Protein AF-A0A6P1MJM2-F1 (afdb_monomer_lite)

Structure (mmCIF, N/CA/C/O backbone):
data_AF-A0A6P1MJM2-F1
#
_entry.id   AF-A0A6P1MJM2-F1
#
loop_
_atom_site.group_PDB
_atom_site.id
_atom_site.type_symbol
_atom_site.label_atom_id
_atom_site.label_alt_id
_atom_site.label_comp_id
_atom_site.label_asym_id
_atom_site.label_entity_id
_atom_site.label_seq_id
_atom_site.pdbx_PDB_ins_code
_atom_site.Cartn_x
_atom_site.Cartn_y
_atom_site.Cartn_z
_atom_site.occupancy
_atom_site.B_iso_or_equiv
_atom_site.auth_seq_id
_atom_site.auth_comp_id
_atom_site.auth_asym_id
_atom_site.auth_atom_id
_atom_site.pdbx_PDB_model_num
ATOM 1 N N . MET A 1 1 ? 1.411 12.249 27.792 1.00 73.06 1 MET A N 1
ATOM 2 C CA . MET A 1 1 ? 0.598 11.021 27.953 1.00 73.06 1 MET A CA 1
ATOM 3 C C . MET A 1 1 ? 0.164 10.359 26.639 1.00 73.06 1 MET A C 1
ATOM 5 O O . MET A 1 1 ? 0.644 9.267 26.383 1.00 73.06 1 MET A O 1
ATOM 9 N N . TYR A 1 2 ? -0.709 10.934 25.790 1.00 89.19 2 TYR A N 1
ATOM 10 C CA . TYR A 1 2 ? -1.104 10.257 24.528 1.00 89.19 2 TYR A CA 1
ATOM 11 C C . TYR A 1 2 ? 0.007 10.238 23.474 1.00 89.19 2 TYR A C 1
ATOM 13 O O . TYR A 1 2 ? 0.229 9.212 22.841 1.00 89.19 2 TYR A O 1
ATOM 21 N N . ARG A 1 3 ? 0.756 11.340 23.345 1.00 93.56 3 ARG A N 1
ATOM 22 C CA . ARG A 1 3 ? 1.892 11.438 22.418 1.00 93.56 3 ARG A CA 1
ATOM 23 C C . ARG A 1 3 ? 2.951 10.363 22.674 1.00 93.56 3 ARG A C 1
ATOM 25 O O . ARG A 1 3 ? 3.344 9.690 21.739 1.00 93.56 3 ARG A O 1
ATOM 32 N N . GLU A 1 4 ? 3.366 10.166 23.925 1.00 94.31 4 GLU A N 1
ATOM 33 C CA . GLU A 1 4 ? 4.389 9.163 24.272 1.00 94.31 4 GLU A CA 1
ATOM 34 C C . GLU A 1 4 ? 3.915 7.740 23.975 1.00 94.31 4 GLU A C 1
ATOM 36 O O . GLU A 1 4 ? 4.665 6.960 23.402 1.00 94.31 4 GLU A O 1
ATOM 41 N N . LYS A 1 5 ? 2.652 7.419 24.293 1.00 96.06 5 LYS A N 1
ATOM 42 C CA . LYS A 1 5 ? 2.062 6.114 23.960 1.00 96.06 5 LYS A CA 1
ATOM 43 C C . LYS A 1 5 ? 2.022 5.875 22.449 1.00 96.06 5 LYS A C 1
ATOM 45 O O . LYS A 1 5 ? 2.309 4.769 22.009 1.00 96.06 5 LYS A O 1
ATOM 50 N N . LEU A 1 6 ? 1.683 6.902 21.665 1.00 95.12 6 LEU A N 1
ATOM 51 C CA . LEU A 1 6 ? 1.691 6.832 20.202 1.00 95.12 6 LEU A CA 1
ATOM 52 C C . LEU A 1 6 ? 3.106 6.646 19.656 1.00 95.12 6 LEU A C 1
ATOM 54 O O . LEU A 1 6 ? 3.316 5.762 18.835 1.00 95.12 6 LEU A O 1
ATOM 58 N N . THR A 1 7 ? 4.077 7.425 20.136 1.00 95.62 7 THR A N 1
ATOM 59 C CA . THR A 1 7 ? 5.482 7.278 19.735 1.00 95.62 7 THR A CA 1
ATOM 60 C C . THR A 1 7 ? 5.988 5.874 20.047 1.00 95.62 7 THR A C 1
ATOM 62 O O . THR A 1 7 ? 6.468 5.197 19.151 1.00 95.62 7 THR A O 1
ATOM 65 N N . GLN A 1 8 ? 5.757 5.374 21.263 1.00 96.81 8 GLN A N 1
ATOM 66 C CA . GLN A 1 8 ? 6.167 4.025 21.646 1.00 96.81 8 GLN A CA 1
ATOM 67 C C . GLN A 1 8 ? 5.488 2.939 20.795 1.00 96.81 8 GLN A C 1
ATOM 69 O O . GLN A 1 8 ? 6.111 1.937 20.453 1.00 96.81 8 GLN A O 1
ATOM 74 N N . TYR A 1 9 ? 4.216 3.123 20.431 1.00 95.50 9 TYR A N 1
ATOM 75 C CA . TYR A 1 9 ? 3.526 2.216 19.515 1.00 95.50 9 TYR A CA 1
ATOM 76 C C . TYR A 1 9 ? 4.175 2.208 18.123 1.00 95.50 9 TYR A C 1
ATOM 78 O O . TYR A 1 9 ? 4.417 1.136 17.574 1.00 95.50 9 TYR A O 1
ATOM 86 N N . ILE A 1 10 ? 4.480 3.388 17.574 1.00 94.00 10 ILE A N 1
ATOM 87 C CA . ILE A 1 10 ? 5.142 3.549 16.271 1.00 94.00 10 ILE A CA 1
ATOM 88 C C . ILE A 1 10 ? 6.532 2.902 16.297 1.00 94.00 10 ILE A C 1
ATOM 90 O O . ILE A 1 10 ? 6.848 2.113 15.407 1.00 94.00 10 ILE A O 1
ATOM 94 N N . ASP A 1 11 ? 7.319 3.159 17.342 1.00 94.81 11 ASP A N 1
ATOM 95 C CA . ASP A 1 11 ? 8.662 2.597 17.513 1.00 94.81 11 ASP A CA 1
ATOM 96 C C . ASP A 1 11 ? 8.613 1.061 17.558 1.00 94.81 11 ASP A C 1
ATOM 98 O O . ASP A 1 11 ? 9.350 0.379 16.847 1.00 94.81 11 ASP A O 1
ATOM 102 N N . ASN A 1 12 ? 7.657 0.495 18.301 1.00 97.12 12 ASN A N 1
ATOM 103 C CA . ASN A 1 12 ? 7.455 -0.956 18.376 1.00 97.12 12 ASN A CA 1
ATOM 104 C C . ASN A 1 12 ? 7.009 -1.583 17.042 1.00 97.12 12 ASN A C 1
ATOM 106 O O . ASN A 1 12 ? 7.126 -2.795 16.860 1.00 97.12 12 ASN A O 1
ATOM 110 N N . LYS A 1 13 ? 6.484 -0.782 16.110 1.00 94.75 13 LYS A N 1
ATOM 111 C CA . LYS A 1 13 ? 6.068 -1.215 14.770 1.00 94.75 13 LYS A CA 1
ATOM 112 C C . LYS A 1 13 ? 7.124 -0.968 13.698 1.00 94.75 13 LYS A C 1
ATOM 114 O O . LYS A 1 13 ? 6.917 -1.376 12.557 1.00 94.75 13 LYS A O 1
ATOM 119 N N . GLN A 1 14 ? 8.266 -0.369 14.038 1.00 91.19 14 GLN A N 1
ATOM 120 C CA . GLN A 1 14 ? 9.291 0.024 13.072 1.00 91.19 14 GLN A CA 1
ATOM 121 C C . GLN A 1 14 ? 9.740 -1.129 12.167 1.00 91.19 14 GLN A C 1
ATOM 123 O O . GLN A 1 14 ? 9.766 -0.970 10.949 1.00 91.19 14 GLN A O 1
ATOM 128 N N . SER A 1 15 ? 10.054 -2.299 12.729 1.00 90.31 15 SER A N 1
ATOM 129 C CA . SER A 1 15 ? 10.496 -3.455 11.936 1.00 90.31 15 SER A CA 1
ATOM 130 C C . SER A 1 15 ? 9.426 -3.941 10.954 1.00 90.31 15 SER A C 1
ATOM 132 O O . SER A 1 15 ? 9.748 -4.301 9.825 1.00 90.31 15 SER A O 1
ATOM 134 N N . GLU A 1 16 ? 8.156 -3.917 11.360 1.00 92.44 16 GLU A N 1
ATOM 135 C CA . GLU A 1 16 ? 7.023 -4.291 10.508 1.00 92.44 16 GLU A CA 1
ATOM 136 C C . GLU A 1 16 ? 6.815 -3.264 9.388 1.00 92.44 16 GLU A C 1
ATOM 138 O O . GLU A 1 16 ? 6.687 -3.640 8.226 1.00 92.44 16 GLU A O 1
ATOM 143 N N . MET A 1 17 ? 6.865 -1.967 9.710 1.00 89.81 17 MET A N 1
ATOM 144 C CA . MET A 1 17 ? 6.767 -0.890 8.720 1.00 89.81 17 MET A CA 1
ATOM 145 C C . MET A 1 17 ? 7.900 -0.958 7.691 1.00 89.81 17 MET A C 1
ATOM 147 O O . MET A 1 17 ? 7.642 -0.844 6.495 1.00 89.81 17 MET A O 1
ATOM 151 N N . LEU A 1 18 ? 9.139 -1.199 8.135 1.00 86.81 18 LEU A N 1
ATOM 152 C CA . LEU A 1 18 ? 10.292 -1.363 7.247 1.00 86.81 18 LEU A CA 1
ATOM 153 C C . LEU A 1 18 ? 10.148 -2.588 6.348 1.00 86.81 18 LEU A C 1
ATOM 155 O O . LEU A 1 18 ? 10.447 -2.495 5.162 1.00 86.81 18 LEU A O 1
ATOM 159 N N . LYS A 1 19 ? 9.663 -3.714 6.882 1.00 89.12 19 LYS A N 1
ATOM 160 C CA . LYS A 1 19 ? 9.387 -4.909 6.079 1.00 89.12 19 LYS A CA 1
ATOM 161 C C . LYS A 1 19 ? 8.312 -4.629 5.029 1.00 89.12 19 LYS A C 1
ATOM 163 O O . LYS A 1 19 ? 8.524 -4.912 3.858 1.00 89.12 19 LYS A O 1
ATOM 168 N N . ASN A 1 20 ? 7.188 -4.039 5.432 1.00 90.38 20 ASN A N 1
ATOM 169 C CA . ASN A 1 20 ? 6.091 -3.732 4.518 1.00 90.38 20 ASN A CA 1
ATOM 170 C C . ASN A 1 20 ? 6.526 -2.755 3.421 1.00 90.38 20 ASN A C 1
ATOM 172 O O . ASN A 1 20 ? 6.101 -2.907 2.278 1.00 90.38 20 ASN A O 1
ATOM 176 N N . LEU A 1 21 ? 7.382 -1.786 3.758 1.00 87.94 21 LEU A N 1
ATOM 177 C CA . LEU A 1 21 ? 7.997 -0.881 2.794 1.00 87.94 21 LEU A CA 1
ATOM 178 C C . LEU A 1 21 ? 8.953 -1.627 1.855 1.00 87.94 21 LEU A C 1
ATOM 180 O O . LEU A 1 21 ? 8.862 -1.426 0.651 1.00 87.94 21 LEU A O 1
ATOM 184 N N . ALA A 1 22 ? 9.819 -2.503 2.377 1.00 83.69 22 ALA A N 1
ATOM 185 C CA . ALA A 1 22 ? 10.745 -3.321 1.586 1.00 83.69 22 ALA A CA 1
ATOM 186 C C . ALA A 1 22 ? 10.012 -4.189 0.557 1.00 83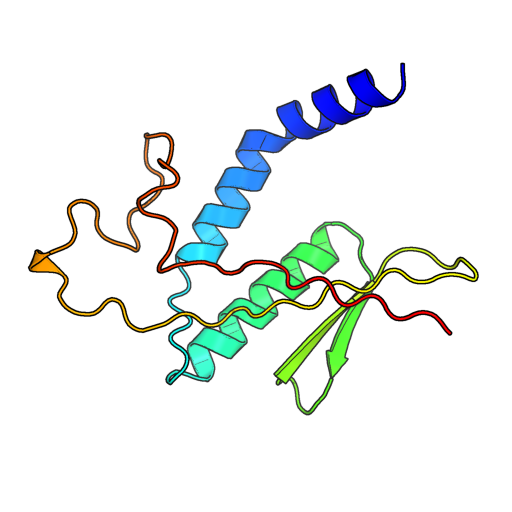.69 22 ALA A C 1
ATOM 188 O O . ALA A 1 22 ? 10.361 -4.221 -0.620 1.00 83.69 22 ALA A O 1
ATOM 189 N N . ASP A 1 23 ? 8.969 -4.882 1.001 1.00 88.69 23 ASP A N 1
ATOM 190 C CA . ASP A 1 23 ? 8.118 -5.711 0.152 1.00 88.69 23 ASP A CA 1
ATOM 191 C C . ASP A 1 23 ? 7.396 -4.848 -0.897 1.00 88.69 23 ASP A C 1
ATOM 193 O O . ASP A 1 23 ? 7.304 -5.232 -2.061 1.00 88.69 23 ASP A O 1
ATOM 197 N N . PHE A 1 24 ? 6.966 -3.636 -0.527 1.00 91.12 24 PHE A N 1
ATOM 198 C CA . PHE A 1 24 ? 6.303 -2.722 -1.452 1.00 91.12 24 PHE A CA 1
ATOM 199 C C . PHE A 1 24 ? 7.243 -2.184 -2.540 1.00 91.12 24 PHE A C 1
ATOM 201 O O . PHE A 1 24 ? 6.860 -2.152 -3.711 1.00 91.12 24 PHE A O 1
ATOM 208 N N . ILE A 1 25 ? 8.457 -1.744 -2.189 1.00 86.06 25 ILE A N 1
ATOM 209 C CA . ILE A 1 25 ? 9.418 -1.170 -3.153 1.00 86.06 25 ILE A CA 1
ATOM 210 C C . ILE A 1 25 ? 10.013 -2.222 -4.095 1.00 86.06 25 ILE A C 1
ATOM 212 O O . ILE A 1 25 ? 10.458 -1.874 -5.184 1.00 86.06 25 ILE A O 1
ATOM 216 N N . GLN A 1 26 ? 9.992 -3.502 -3.710 1.00 86.06 26 GLN A N 1
ATOM 217 C CA . GLN A 1 26 ? 10.424 -4.599 -4.580 1.00 86.06 26 GLN A CA 1
ATOM 218 C C . GLN A 1 26 ? 9.515 -4.785 -5.798 1.00 86.06 26 GLN A C 1
ATOM 220 O O . GLN A 1 26 ? 9.962 -5.367 -6.782 1.00 86.06 26 GLN A O 1
ATOM 225 N N . ILE A 1 27 ? 8.276 -4.280 -5.758 1.00 89.81 27 ILE A N 1
ATOM 226 C CA . ILE A 1 27 ? 7.369 -4.260 -6.909 1.00 89.81 27 ILE A CA 1
ATOM 227 C C . ILE A 1 27 ? 7.797 -3.103 -7.822 1.00 89.81 27 ILE A C 1
ATOM 229 O O . ILE A 1 27 ? 7.588 -1.939 -7.454 1.00 89.81 27 ILE A O 1
ATOM 233 N N . PRO A 1 28 ? 8.369 -3.370 -9.010 1.00 89.25 28 PRO A N 1
ATOM 234 C CA . PRO A 1 28 ? 8.895 -2.325 -9.874 1.00 89.25 28 PRO A CA 1
ATOM 235 C C . PRO A 1 28 ? 7.754 -1.726 -10.701 1.00 89.25 28 PRO A C 1
ATOM 237 O O . PRO A 1 28 ? 7.641 -1.983 -11.889 1.00 89.25 28 PRO A O 1
ATOM 240 N N . SER A 1 29 ? 6.870 -0.955 -10.072 1.00 90.88 29 SER A N 1
ATOM 241 C CA . SER A 1 29 ? 5.675 -0.353 -10.684 1.00 90.88 29 SER A CA 1
ATOM 242 C C . SER A 1 29 ? 5.990 0.791 -11.653 1.00 90.88 29 SER A C 1
ATOM 244 O O . SER A 1 29 ? 5.505 1.906 -11.498 1.00 90.88 29 SER A O 1
ATOM 246 N N . ILE A 1 30 ? 6.819 0.524 -12.656 1.00 91.38 30 ILE A N 1
ATOM 247 C CA . ILE A 1 30 ? 7.182 1.488 -13.692 1.00 91.38 30 ILE A CA 1
ATOM 248 C C . ILE A 1 30 ? 5.901 1.949 -14.401 1.00 91.38 30 ILE A C 1
ATOM 250 O O . ILE A 1 30 ? 5.100 1.099 -14.791 1.00 91.38 30 ILE A O 1
ATOM 254 N N . SER A 1 31 ? 5.692 3.262 -14.551 1.00 88.88 31 SER A N 1
ATOM 255 C CA . SER A 1 31 ? 4.431 3.854 -15.035 1.00 88.88 31 SER A CA 1
ATOM 256 C C . SER A 1 31 ? 3.938 3.262 -16.362 1.00 88.88 31 SER A C 1
ATOM 258 O O . SER A 1 31 ? 2.737 3.084 -16.569 1.00 88.88 31 SER A O 1
ATOM 260 N N . GLU A 1 32 ? 4.853 2.890 -17.258 1.00 90.88 32 GLU A N 1
ATOM 261 C CA . GLU A 1 32 ? 4.537 2.258 -18.540 1.00 90.88 32 GLU A CA 1
ATOM 262 C C . GLU A 1 32 ? 4.080 0.791 -18.402 1.00 90.88 32 GLU A C 1
ATOM 264 O O . GLU A 1 32 ? 3.405 0.261 -19.290 1.00 90.88 32 GLU A O 1
ATOM 269 N N . ASN A 1 33 ? 4.398 0.122 -17.289 1.00 93.62 33 ASN A N 1
ATOM 270 C CA . ASN A 1 33 ? 4.015 -1.258 -17.006 1.00 93.62 33 ASN A CA 1
ATOM 271 C C . ASN A 1 33 ? 2.767 -1.339 -16.113 1.00 93.62 33 ASN A C 1
ATOM 273 O O . ASN A 1 33 ? 2.833 -1.549 -14.899 1.00 93.62 33 ASN A O 1
ATOM 277 N N . LYS A 1 34 ? 1.596 -1.273 -16.753 1.00 93.56 34 LYS A N 1
ATOM 278 C CA . LYS A 1 34 ? 0.288 -1.335 -16.078 1.00 93.56 34 LYS A CA 1
ATOM 279 C C . LYS A 1 34 ? 0.095 -2.559 -15.176 1.00 93.56 34 LYS A C 1
ATOM 281 O O . LYS A 1 34 ? -0.595 -2.451 -14.167 1.00 93.56 34 LYS A O 1
ATOM 286 N N . ASN A 1 35 ? 0.703 -3.702 -15.503 1.00 95.50 35 ASN A N 1
ATOM 287 C CA . ASN A 1 35 ? 0.581 -4.909 -14.681 1.00 95.50 35 ASN A CA 1
ATOM 288 C C . ASN A 1 35 ? 1.308 -4.739 -13.341 1.00 95.50 35 ASN A C 1
ATOM 290 O O . ASN A 1 35 ? 0.734 -5.040 -12.299 1.00 95.50 35 ASN A O 1
ATOM 294 N N . GLN A 1 36 ? 2.527 -4.191 -13.353 1.00 94.12 36 GLN A N 1
ATOM 295 C CA . GLN A 1 36 ? 3.299 -3.933 -12.130 1.00 94.12 36 GLN A CA 1
ATOM 296 C C . GLN A 1 36 ? 2.708 -2.777 -11.311 1.00 94.12 36 GLN A C 1
ATOM 298 O O . GLN A 1 36 ? 2.722 -2.814 -10.082 1.00 94.12 36 GLN A O 1
ATOM 303 N N . VAL A 1 37 ? 2.127 -1.770 -11.973 1.00 94.81 37 VAL A N 1
ATOM 304 C CA . VAL A 1 37 ? 1.356 -0.713 -11.296 1.00 94.81 37 VAL A CA 1
ATOM 305 C C . VAL A 1 37 ? 0.123 -1.295 -10.599 1.00 94.81 37 VAL A C 1
ATOM 307 O O . VAL A 1 37 ? -0.125 -0.989 -9.433 1.00 94.81 37 VAL A O 1
ATOM 310 N N . SER A 1 38 ? -0.618 -2.180 -11.270 1.00 96.25 38 SER A N 1
ATOM 311 C CA . SER A 1 38 ? -1.770 -2.867 -10.676 1.00 96.25 38 SER A CA 1
ATOM 312 C C . SER A 1 38 ? -1.363 -3.774 -9.509 1.00 96.25 38 SER A C 1
ATOM 314 O O . SER A 1 38 ? -2.042 -3.809 -8.484 1.00 96.25 38 SER A O 1
ATOM 316 N N . GLU A 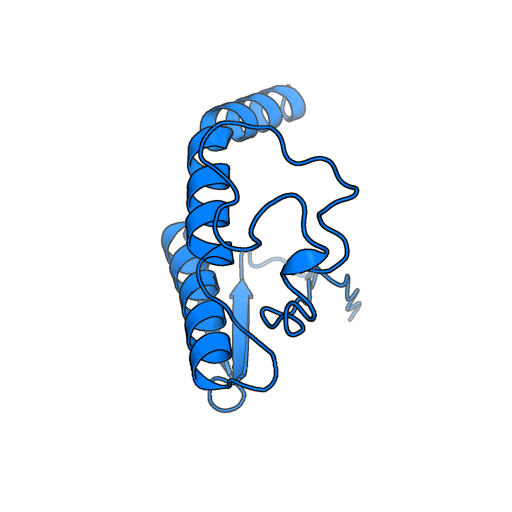1 39 ? -0.230 -4.469 -9.615 1.00 96.50 39 GLU A N 1
ATOM 317 C CA . GLU A 1 39 ? 0.331 -5.273 -8.527 1.00 96.50 39 GLU A CA 1
ATOM 318 C C . GLU A 1 39 ? 0.661 -4.413 -7.297 1.00 96.50 39 GLU A C 1
ATOM 320 O O . GLU A 1 39 ? 0.243 -4.741 -6.185 1.00 96.50 39 GLU A O 1
ATOM 325 N N . ALA A 1 40 ? 1.321 -3.266 -7.494 1.00 95.75 40 ALA A N 1
ATOM 326 C CA . ALA A 1 40 ? 1.623 -2.326 -6.418 1.00 95.75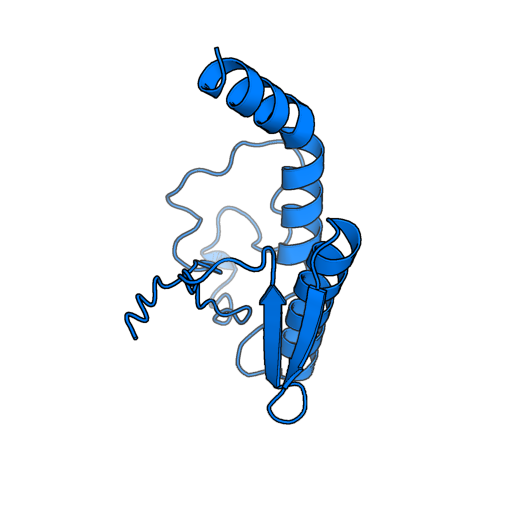 40 ALA A CA 1
ATOM 327 C C . ALA A 1 40 ? 0.350 -1.752 -5.772 1.00 95.75 40 ALA A C 1
ATOM 329 O O . ALA A 1 40 ? 0.259 -1.675 -4.544 1.00 95.75 40 ALA A O 1
ATOM 330 N N . LEU A 1 41 ? -0.663 -1.402 -6.572 1.00 96.81 41 LEU A N 1
ATOM 331 C CA . LEU A 1 41 ? -1.952 -0.940 -6.055 1.00 96.81 41 LEU A CA 1
ATOM 332 C C . LEU A 1 41 ? -2.619 -2.012 -5.182 1.00 96.81 41 LEU A C 1
ATOM 334 O O . LEU A 1 41 ? -3.044 -1.732 -4.060 1.00 96.81 41 LEU A O 1
ATOM 338 N N . ASN A 1 42 ? -2.665 -3.253 -5.669 1.00 97.38 42 ASN A N 1
ATOM 339 C CA . ASN A 1 42 ? -3.235 -4.374 -4.927 1.00 97.38 42 ASN A CA 1
ATOM 340 C C . ASN A 1 42 ? -2.464 -4.661 -3.634 1.00 97.38 42 ASN A C 1
ATOM 342 O O . ASN A 1 42 ? -3.085 -4.944 -2.610 1.00 97.38 42 ASN A O 1
ATOM 346 N N . TYR A 1 43 ? -1.133 -4.545 -3.643 1.00 97.19 43 TYR A N 1
ATOM 347 C CA . TYR A 1 43 ? -0.325 -4.669 -2.432 1.00 97.19 43 TYR A CA 1
ATOM 348 C C . TYR A 1 43 ? -0.731 -3.629 -1.376 1.00 97.19 43 TYR A C 1
ATOM 350 O O . TYR A 1 43 ? -1.016 -3.992 -0.233 1.00 97.19 43 TYR A O 1
ATOM 358 N N . ALA A 1 44 ? -0.829 -2.351 -1.759 1.00 96.56 44 ALA A N 1
ATOM 359 C CA . ALA A 1 44 ? -1.208 -1.272 -0.846 1.00 96.56 44 ALA A CA 1
ATOM 360 C C . ALA A 1 44 ? -2.617 -1.474 -0.255 1.00 96.56 44 ALA A C 1
ATOM 362 O O . ALA A 1 44 ? -2.820 -1.299 0.948 1.00 96.56 44 ALA A O 1
ATOM 363 N N . LEU A 1 45 ? -3.579 -1.908 -1.074 1.00 97.56 45 LEU A N 1
ATOM 364 C CA . LEU A 1 45 ? -4.943 -2.204 -0.625 1.00 97.56 45 LEU A CA 1
ATOM 365 C C . LEU A 1 45 ? -5.004 -3.414 0.309 1.00 97.56 45 LEU A C 1
ATOM 367 O O . LEU A 1 45 ? -5.704 -3.379 1.320 1.00 97.56 45 LEU A O 1
ATOM 371 N N . ASN A 1 46 ? -4.254 -4.475 0.012 1.00 97.94 46 ASN A N 1
ATOM 372 C CA . ASN A 1 46 ? -4.187 -5.651 0.876 1.00 97.94 46 ASN A CA 1
ATOM 373 C C . ASN A 1 46 ? -3.541 -5.322 2.225 1.00 97.94 46 ASN A C 1
ATOM 375 O O . ASN A 1 46 ? -4.042 -5.763 3.262 1.00 97.94 46 ASN A O 1
ATOM 379 N N . LEU A 1 47 ? -2.490 -4.497 2.228 1.00 97.06 47 LEU A N 1
ATOM 380 C CA . LEU A 1 47 ? -1.895 -3.985 3.457 1.00 97.06 47 LEU A CA 1
ATOM 381 C C . LEU A 1 47 ? -2.917 -3.157 4.245 1.00 97.06 47 LEU A C 1
ATOM 383 O O . LEU A 1 47 ? -3.131 -3.426 5.426 1.00 97.06 47 LEU A O 1
ATOM 387 N N . GLY A 1 48 ? -3.628 -2.235 3.587 1.00 96.56 48 GLY A N 1
ATOM 388 C CA . GLY A 1 48 ? -4.708 -1.464 4.205 1.00 96.56 48 GLY A CA 1
ATOM 389 C C . GLY A 1 48 ? -5.768 -2.361 4.858 1.00 96.56 48 GLY A C 1
ATOM 390 O O . GLY A 1 48 ? -6.103 -2.200 6.032 1.00 96.56 48 GLY A O 1
ATOM 391 N N . LYS A 1 49 ? -6.224 -3.388 4.140 1.00 97.62 49 LYS A N 1
ATOM 392 C CA . LYS A 1 49 ? -7.170 -4.380 4.662 1.00 97.62 49 LYS A CA 1
ATOM 393 C C . LYS A 1 49 ? -6.622 -5.127 5.882 1.00 97.62 49 LYS A C 1
ATOM 395 O O . LYS A 1 49 ? -7.353 -5.308 6.852 1.00 97.62 49 LYS A O 1
ATOM 400 N N . SER A 1 50 ? -5.350 -5.537 5.865 1.00 96.81 50 SER A N 1
ATOM 401 C CA . SER A 1 50 ? -4.716 -6.220 7.007 1.00 96.81 50 SER A CA 1
ATOM 402 C C . SER A 1 50 ? -4.568 -5.333 8.245 1.00 96.81 50 SER A C 1
ATOM 404 O O . SER A 1 50 ? -4.600 -5.838 9.364 1.00 96.81 50 SER A O 1
ATOM 406 N N . LEU A 1 51 ? -4.477 -4.015 8.052 1.00 95.25 51 LEU A N 1
ATOM 407 C CA . LEU A 1 51 ? -4.445 -3.021 9.126 1.00 95.25 51 LEU A CA 1
ATOM 408 C C . LEU A 1 51 ? -5.849 -2.688 9.668 1.00 95.25 51 LEU A C 1
ATOM 410 O O . LEU A 1 51 ? -5.970 -1.920 10.619 1.00 95.25 51 LEU A O 1
ATOM 414 N N . GLY A 1 52 ? -6.905 -3.281 9.099 1.00 96.56 52 GLY A N 1
ATOM 415 C CA . GLY A 1 52 ? -8.291 -3.106 9.539 1.00 96.56 52 GLY A CA 1
ATOM 416 C C . GLY A 1 52 ? -9.047 -1.974 8.840 1.00 96.56 52 GLY A C 1
ATOM 417 O O . GLY A 1 52 ? -10.145 -1.623 9.272 1.00 96.56 52 GLY A O 1
ATOM 418 N N . PHE A 1 53 ? -8.495 -1.408 7.764 1.00 97.69 53 PHE A N 1
ATOM 419 C CA . PHE A 1 53 ? -9.177 -0.388 6.970 1.00 97.69 53 PHE A CA 1
ATOM 420 C C . PHE A 1 53 ? -10.231 -0.991 6.038 1.00 97.69 53 PHE A C 1
ATOM 422 O O . PHE A 1 53 ? -10.122 -2.138 5.589 1.00 97.69 53 PHE A O 1
ATOM 429 N N . LYS A 1 54 ? -11.243 -0.188 5.694 1.00 97.38 54 LYS A N 1
ATOM 430 C CA . LYS A 1 54 ? -12.145 -0.509 4.584 1.00 97.38 54 LYS A CA 1
ATOM 431 C C . LYS A 1 54 ? -11.421 -0.191 3.287 1.00 97.38 54 LYS A C 1
ATOM 433 O O . LYS A 1 54 ? -10.833 0.880 3.169 1.00 97.38 54 LYS A O 1
ATOM 438 N N . VAL A 1 55 ? -11.453 -1.119 2.338 1.00 97.69 55 VAL A N 1
ATOM 439 C CA . VAL A 1 55 ? -10.776 -0.950 1.052 1.00 97.69 55 VAL A CA 1
ATOM 440 C C . VAL A 1 55 ? -11.722 -1.233 -0.102 1.00 97.69 55 VAL A C 1
ATOM 442 O O . VAL A 1 55 ? -12.516 -2.174 -0.038 1.00 97.69 55 VAL A O 1
ATOM 445 N N . SER A 1 56 ? -11.618 -0.444 -1.165 1.00 96.88 56 SER A N 1
ATOM 446 C CA . SER A 1 56 ? -12.365 -0.653 -2.405 1.00 96.88 56 SER A CA 1
ATOM 447 C C . SER A 1 56 ? -11.544 -0.265 -3.627 1.00 96.88 56 SER A C 1
ATOM 449 O O . SER A 1 56 ? -10.712 0.637 -3.568 1.00 96.88 56 SER A O 1
ATOM 451 N N . LEU A 1 57 ? -11.817 -0.937 -4.742 1.00 96.56 57 LEU A N 1
ATOM 452 C CA . LEU A 1 57 ? -11.314 -0.581 -6.065 1.00 96.56 57 LEU A CA 1
ATOM 453 C C . LEU A 1 57 ? -12.416 0.142 -6.840 1.00 96.56 57 LEU A C 1
ATOM 455 O O . LEU A 1 57 ? -13.563 -0.303 -6.850 1.00 96.56 57 LEU A O 1
ATOM 459 N N . VAL A 1 58 ? -12.057 1.238 -7.500 1.00 94.81 58 VAL A N 1
ATOM 460 C CA . VAL A 1 58 ? -12.943 2.045 -8.348 1.00 94.81 58 VAL A CA 1
ATOM 461 C C . VAL A 1 58 ? -12.254 2.353 -9.682 1.00 94.81 58 VAL A C 1
ATOM 463 O O . VAL A 1 58 ? -11.080 2.026 -9.869 1.00 94.81 58 VAL A O 1
ATOM 466 N N . LEU A 1 59 ? -12.986 2.960 -10.625 1.00 93.25 59 LEU A N 1
ATOM 467 C CA . LEU A 1 59 ? -12.484 3.321 -11.963 1.00 93.25 59 LEU A CA 1
ATOM 468 C C . LEU A 1 59 ? -11.822 2.135 -12.688 1.00 93.25 59 LEU A C 1
ATOM 470 O O . LEU A 1 59 ? -10.666 2.207 -13.106 1.00 93.25 59 LEU A O 1
ATOM 474 N N . ASP A 1 60 ? -12.550 1.020 -12.776 1.00 91.81 60 ASP A N 1
ATOM 475 C CA . ASP A 1 60 ? -12.094 -0.230 -13.400 1.00 91.81 60 ASP A CA 1
ATOM 476 C C . ASP A 1 60 ? -10.786 -0.778 -12.804 1.00 91.81 60 ASP A C 1
ATOM 478 O O . ASP A 1 60 ? -9.950 -1.361 -13.490 1.00 91.81 60 ASP A O 1
ATOM 482 N N . GLY A 1 61 ? -10.601 -0.577 -11.495 1.00 91.62 61 GLY A N 1
ATOM 483 C CA . GLY A 1 61 ? -9.443 -1.073 -10.754 1.00 91.62 61 GLY A CA 1
ATOM 484 C C . GLY A 1 61 ? -8.200 -0.190 -10.851 1.00 91.62 61 GLY A C 1
ATOM 485 O O . GLY A 1 61 ? -7.134 -0.606 -10.409 1.00 91.62 61 GLY A O 1
ATOM 486 N N . GLN A 1 62 ? -8.321 1.018 -11.406 1.00 92.12 62 GLN A N 1
ATOM 487 C CA . GLN A 1 62 ? -7.207 1.965 -11.519 1.00 92.12 62 GLN A CA 1
ATOM 488 C C . GLN A 1 62 ? -6.999 2.794 -10.250 1.00 92.12 62 GLN A C 1
ATOM 490 O O . GLN A 1 62 ? -5.907 3.315 -10.035 1.00 92.12 62 GLN A O 1
ATOM 495 N N . VAL A 1 63 ? -8.028 2.926 -9.408 1.00 95.44 63 VAL A N 1
ATOM 496 C CA . VAL A 1 63 ? -7.954 3.703 -8.169 1.00 95.44 63 VAL A CA 1
ATOM 497 C C . VAL A 1 63 ? -8.367 2.843 -6.989 1.00 95.44 63 VAL A C 1
ATOM 499 O O . VAL A 1 63 ? -9.417 2.202 -6.988 1.00 95.44 63 VAL A O 1
ATOM 502 N N . GLY A 1 64 ? -7.513 2.846 -5.973 1.00 95.94 64 GLY A N 1
ATOM 503 C CA . GLY A 1 64 ? -7.764 2.228 -4.685 1.00 95.94 64 GLY A CA 1
ATOM 504 C C . GLY A 1 64 ? -8.185 3.270 -3.657 1.00 95.94 64 GLY A C 1
ATOM 505 O O . GLY A 1 64 ? -7.585 4.337 -3.570 1.00 95.94 64 GLY A O 1
ATOM 506 N N . VAL A 1 65 ? -9.198 2.943 -2.866 1.00 96.75 65 VAL A N 1
ATOM 507 C CA . VAL A 1 65 ? -9.700 3.772 -1.768 1.00 96.75 65 VAL A CA 1
ATOM 508 C C . VAL A 1 65 ? -9.491 3.004 -0.466 1.00 96.75 65 VAL A C 1
ATOM 510 O O . VAL A 1 65 ? -9.873 1.837 -0.380 1.00 96.75 65 VAL A O 1
ATOM 513 N N . ILE A 1 66 ? -8.856 3.643 0.522 1.00 96.88 66 ILE A N 1
ATOM 514 C CA . ILE A 1 66 ? -8.616 3.111 1.871 1.00 96.88 66 ILE A CA 1
ATOM 515 C C . ILE A 1 66 ? -9.241 4.088 2.867 1.00 96.88 66 ILE A C 1
ATOM 517 O O . ILE A 1 66 ? -8.845 5.250 2.919 1.00 96.88 66 ILE A O 1
ATOM 521 N N . GLU A 1 67 ? -10.202 3.623 3.661 1.00 96.06 67 GLU A N 1
ATOM 522 C CA . GLU A 1 67 ? -11.016 4.475 4.531 1.00 96.06 67 GLU A CA 1
ATOM 523 C C . GLU A 1 67 ? -11.042 3.979 5.982 1.00 96.06 67 GLU A C 1
ATOM 525 O O . GLU A 1 67 ? -11.107 2.777 6.270 1.00 96.06 67 GLU A O 1
ATOM 530 N N . MET A 1 68 ? -11.054 4.940 6.910 1.00 95.06 68 MET A N 1
ATOM 531 C CA . MET A 1 68 ? -11.270 4.742 8.343 1.00 95.06 68 MET A CA 1
ATOM 532 C C . MET A 1 68 ? -12.152 5.856 8.900 1.00 95.06 68 MET A C 1
ATOM 534 O O . MET A 1 68 ? -11.999 7.013 8.523 1.00 95.06 68 MET A O 1
ATOM 538 N N . GLY A 1 69 ? -12.994 5.525 9.877 1.00 93.06 69 GLY A N 1
ATOM 539 C CA . GLY A 1 69 ? -13.816 6.498 10.594 1.00 93.06 69 GLY A CA 1
ATOM 540 C C . GLY A 1 69 ? -15.254 6.577 10.079 1.00 93.06 69 GLY A C 1
ATOM 541 O O . GLY A 1 69 ? -15.729 5.694 9.366 1.00 93.06 69 GLY A O 1
ATOM 542 N N . GLY A 1 70 ? -15.963 7.613 10.525 1.00 93.00 70 GLY A N 1
ATOM 543 C CA . GLY A 1 70 ? -17.381 7.853 10.229 1.00 93.00 70 GLY A CA 1
ATOM 544 C C . GLY A 1 70 ? -17.890 9.174 10.812 1.00 93.00 70 GLY A C 1
ATOM 545 O O . GLY A 1 70 ? -19.039 9.256 11.237 1.00 93.00 70 GLY A O 1
ATOM 546 N N . GLY A 1 71 ? -17.001 10.167 10.932 1.00 93.12 71 GLY A N 1
ATOM 547 C CA . GLY A 1 71 ? -17.342 11.509 11.404 1.00 93.12 71 GLY A CA 1
ATOM 548 C C . GLY A 1 71 ? -18.011 12.353 10.315 1.00 93.12 71 GLY A C 1
ATOM 549 O O . GLY A 1 71 ? -18.185 11.898 9.189 1.00 93.12 71 GLY A O 1
ATOM 550 N N . GLN A 1 72 ? -18.382 13.588 10.658 1.00 93.75 72 GLN A N 1
ATOM 551 C CA . GLN A 1 72 ? -18.981 14.531 9.701 1.00 93.75 72 GLN A CA 1
ATOM 552 C C . GLN A 1 72 ? -17.948 15.144 8.747 1.00 93.75 72 GLN A C 1
ATOM 554 O O . GLN A 1 72 ? -18.275 15.462 7.609 1.00 93.75 72 GLN A O 1
ATOM 559 N N . GLU A 1 73 ? -16.705 15.292 9.205 1.00 94.12 73 GLU A N 1
ATOM 560 C CA . GLU A 1 73 ? -15.596 15.816 8.412 1.00 94.12 73 GLU A CA 1
ATOM 561 C C . GLU A 1 73 ? -14.734 14.672 7.874 1.00 94.12 73 GLU A C 1
ATOM 563 O O . GLU A 1 73 ? -14.560 13.641 8.529 1.00 94.12 73 GLU A O 1
ATOM 568 N N . THR A 1 74 ? -14.176 14.865 6.678 1.00 92.94 74 THR A N 1
ATOM 569 C CA . THR A 1 74 ? -13.304 13.890 6.014 1.00 92.94 74 THR A CA 1
ATOM 570 C C . THR A 1 74 ? -11.998 14.558 5.610 1.00 92.94 74 THR A C 1
ATOM 572 O O . THR A 1 74 ? -12.002 15.583 4.936 1.00 92.94 74 THR A O 1
ATOM 575 N N . LEU A 1 75 ? -10.872 13.953 5.990 1.00 93.19 75 LEU A N 1
ATOM 576 C CA . LEU A 1 75 ? -9.553 14.314 5.479 1.00 93.19 75 LEU A CA 1
ATOM 577 C C . LEU A 1 75 ? -9.160 13.329 4.375 1.00 93.19 75 LEU A C 1
ATOM 579 O O . LEU A 1 75 ? -8.990 12.140 4.642 1.00 93.19 75 LEU A O 1
ATOM 583 N N . GLY A 1 76 ? -8.997 13.831 3.153 1.00 91.25 76 GLY A N 1
ATOM 584 C CA . GLY A 1 76 ? -8.516 13.055 2.014 1.00 91.25 76 GLY A CA 1
ATOM 585 C C . GLY A 1 76 ? -6.992 13.089 1.889 1.00 91.25 76 GLY A C 1
ATOM 586 O O . GLY A 1 76 ? -6.360 14.133 2.046 1.00 91.25 76 GLY A O 1
ATOM 587 N N . ILE A 1 77 ? -6.393 11.945 1.564 1.00 91.69 77 ILE A N 1
ATOM 588 C CA . ILE A 1 77 ? -4.988 11.847 1.155 1.00 91.69 77 ILE A CA 1
ATOM 589 C C . ILE A 1 77 ? -4.968 11.145 -0.199 1.00 91.69 77 ILE A C 1
ATOM 591 O O . ILE A 1 77 ? -5.437 10.014 -0.310 1.00 91.69 77 ILE A O 1
ATOM 595 N N . LEU A 1 78 ? -4.434 11.810 -1.223 1.00 91.31 78 LEU A N 1
ATOM 596 C CA . LEU A 1 78 ? -4.296 11.247 -2.562 1.00 91.31 78 LEU A CA 1
ATOM 597 C C . LEU A 1 78 ? -2.835 10.870 -2.786 1.00 91.31 78 LEU A C 1
ATOM 599 O O . LEU A 1 78 ? -1.944 11.659 -2.522 1.00 91.31 78 LEU A O 1
ATOM 603 N N . SER A 1 79 ? -2.556 9.674 -3.278 1.00 91.25 79 SER A N 1
ATOM 604 C CA . SER A 1 79 ? -1.188 9.248 -3.583 1.00 91.25 79 SER A CA 1
ATOM 605 C C . SER A 1 79 ? -1.178 8.445 -4.875 1.00 91.25 79 SER A C 1
ATOM 607 O O . SER A 1 79 ? -2.233 8.047 -5.368 1.00 91.25 79 SER A O 1
ATOM 609 N N . HIS A 1 80 ? 0.011 8.190 -5.404 1.00 91.75 80 HIS A N 1
ATOM 610 C CA . HIS A 1 80 ? 0.219 7.311 -6.546 1.00 91.75 80 HIS A CA 1
ATOM 611 C C . HIS A 1 80 ? 1.210 6.197 -6.179 1.00 91.75 80 HIS A C 1
ATOM 613 O O . HIS A 1 80 ? 1.968 6.300 -5.210 1.00 91.75 80 HIS A O 1
ATOM 619 N N . VAL A 1 81 ? 1.144 5.085 -6.911 1.00 92.81 81 VAL A N 1
ATOM 620 C CA . VAL A 1 81 ? 1.949 3.882 -6.635 1.00 92.81 81 VAL A CA 1
ATOM 621 C C . VAL A 1 81 ? 2.941 3.570 -7.748 1.00 92.81 81 VAL A C 1
ATOM 623 O O . VAL A 1 81 ? 3.790 2.699 -7.569 1.00 92.81 81 VAL A O 1
ATOM 626 N N . ASP A 1 82 ? 2.847 4.248 -8.886 1.00 90.44 82 ASP A N 1
ATOM 627 C CA . ASP A 1 82 ? 3.766 4.114 -10.005 1.00 90.44 82 ASP A CA 1
ATOM 628 C C . ASP A 1 82 ? 5.066 4.898 -9.781 1.00 90.44 82 ASP A C 1
ATOM 630 O O . ASP A 1 82 ? 5.127 5.837 -8.985 1.00 90.44 82 ASP A O 1
ATOM 634 N N . VAL A 1 83 ? 6.123 4.472 -10.465 1.00 87.19 83 VAL A N 1
ATOM 635 C CA . VAL A 1 83 ? 7.457 5.073 -10.408 1.00 87.19 83 VAL A CA 1
ATOM 636 C C . VAL A 1 83 ? 8.009 5.271 -11.814 1.00 87.19 83 VAL A C 1
ATOM 638 O O . VAL A 1 83 ? 7.622 4.585 -12.758 1.00 87.19 83 VAL A O 1
ATOM 641 N N . VAL A 1 84 ? 8.965 6.182 -11.951 1.00 86.25 84 VAL A N 1
ATOM 642 C CA . VAL A 1 84 ? 9.703 6.348 -13.205 1.00 86.25 84 VAL A CA 1
ATOM 643 C C . VAL A 1 84 ? 10.716 5.218 -13.392 1.00 86.25 84 VAL A C 1
ATOM 645 O O . VAL A 1 84 ? 11.226 4.652 -12.422 1.00 86.25 84 VAL A O 1
ATOM 648 N N . ALA A 1 85 ? 11.032 4.889 -14.646 1.00 85.31 85 ALA A N 1
ATOM 649 C CA . ALA A 1 85 ? 12.086 3.929 -14.953 1.00 85.31 85 ALA A CA 1
ATOM 650 C C . ALA A 1 85 ? 13.437 4.368 -14.339 1.00 85.31 85 ALA A C 1
ATOM 652 O O . ALA A 1 85 ? 13.742 5.563 -14.308 1.00 85.31 85 ALA A O 1
ATOM 653 N N . PRO A 1 86 ? 14.287 3.422 -13.900 1.00 78.56 86 PRO A N 1
ATOM 654 C CA . PRO A 1 86 ? 15.503 3.726 -13.137 1.00 78.56 86 PRO A CA 1
ATOM 655 C C . PRO A 1 86 ? 16.609 4.440 -13.934 1.00 78.56 86 PRO A C 1
ATOM 657 O O . PRO A 1 86 ? 17.603 4.886 -13.362 1.00 78.56 86 PRO A O 1
ATOM 660 N N . GLY A 1 87 ? 16.456 4.558 -15.255 1.00 83.19 87 GLY A N 1
ATOM 661 C CA . GLY A 1 87 ? 17.465 5.144 -16.128 1.00 83.19 87 GLY A CA 1
ATOM 662 C C . GLY A 1 87 ? 18.736 4.292 -16.198 1.00 83.19 87 GLY A C 1
ATOM 663 O O . GLY A 1 87 ? 18.676 3.067 -16.272 1.00 83.19 87 GLY A O 1
ATOM 664 N N . ASP A 1 88 ? 19.887 4.959 -16.218 1.00 82.31 88 ASP A N 1
ATOM 665 C CA . ASP A 1 88 ? 21.202 4.328 -16.347 1.00 82.31 88 ASP A CA 1
ATOM 666 C C . ASP A 1 88 ? 21.686 3.770 -15.002 1.00 82.31 88 ASP A C 1
ATOM 668 O O . ASP A 1 88 ? 22.077 4.532 -14.116 1.00 82.31 88 ASP A O 1
ATOM 672 N N . MET A 1 89 ? 21.663 2.440 -14.870 1.00 78.81 89 MET A N 1
ATOM 673 C CA . MET A 1 89 ? 22.019 1.717 -13.645 1.00 78.81 89 MET A CA 1
ATOM 674 C C . MET A 1 89 ? 23.483 1.900 -13.227 1.00 78.81 89 MET A C 1
ATOM 676 O O . MET A 1 89 ? 23.766 1.820 -12.033 1.00 78.81 89 MET A O 1
ATOM 680 N N . ASP A 1 90 ? 24.395 2.210 -14.152 1.00 82.25 90 ASP A N 1
ATOM 681 C CA . ASP A 1 90 ? 25.819 2.396 -13.834 1.00 82.25 90 ASP A CA 1
ATOM 682 C C . ASP A 1 90 ? 26.073 3.684 -13.034 1.00 82.25 90 ASP A C 1
ATOM 684 O O . ASP A 1 90 ? 27.121 3.854 -12.409 1.00 82.25 90 ASP A O 1
ATOM 688 N N . LYS A 1 91 ? 25.090 4.594 -13.008 1.00 80.25 91 LYS A N 1
ATOM 689 C CA . LYS A 1 91 ? 25.122 5.825 -12.204 1.00 80.25 91 LYS A CA 1
ATOM 690 C C . LYS A 1 91 ? 24.606 5.631 -10.780 1.00 80.25 91 LYS A C 1
ATOM 692 O O . LYS A 1 91 ? 24.692 6.561 -9.979 1.00 80.25 91 LYS A O 1
ATOM 697 N N . TRP A 1 92 ? 24.072 4.456 -10.451 1.00 74.56 92 TRP A N 1
ATOM 698 C CA . TRP A 1 92 ? 23.527 4.171 -9.128 1.00 74.56 92 TRP A CA 1
ATOM 699 C C . TRP A 1 92 ? 24.587 3.541 -8.226 1.00 74.56 92 TRP A C 1
ATOM 701 O O . TRP A 1 92 ? 25.143 2.489 -8.531 1.00 74.56 92 TRP A O 1
ATOM 711 N N . MET A 1 93 ? 24.829 4.150 -7.063 1.00 72.06 93 MET A N 1
ATOM 712 C CA . MET A 1 93 ? 25.710 3.571 -6.039 1.00 72.06 93 MET A CA 1
ATOM 713 C C . MET A 1 93 ? 25.071 2.373 -5.324 1.00 72.06 93 MET A C 1
ATOM 715 O O . MET A 1 93 ? 25.771 1.453 -4.900 1.00 72.06 93 MET A O 1
ATOM 719 N N . THR A 1 94 ? 23.742 2.374 -5.219 1.00 66.62 94 THR A N 1
ATOM 720 C CA . THR A 1 94 ? 22.950 1.312 -4.598 1.00 66.62 94 THR A CA 1
ATOM 721 C C . THR A 1 94 ? 21.925 0.807 -5.616 1.00 66.62 94 THR A C 1
ATOM 723 O O . THR A 1 94 ? 21.165 1.618 -6.148 1.00 66.62 94 THR A O 1
ATOM 726 N N . PRO A 1 95 ? 21.851 -0.507 -5.906 1.00 63.50 95 PRO A N 1
ATOM 727 C CA . PRO A 1 95 ? 20.824 -1.033 -6.800 1.00 63.50 95 PRO A CA 1
ATOM 728 C C . PRO A 1 95 ? 19.420 -0.729 -6.257 1.00 63.50 95 PRO A C 1
ATOM 730 O O . PRO A 1 95 ? 19.116 -1.103 -5.123 1.00 63.50 95 PRO A O 1
ATOM 733 N N . LEU A 1 96 ? 18.557 -0.109 -7.074 1.00 56.59 96 LEU A N 1
ATOM 734 C CA . LEU A 1 96 ? 17.219 0.372 -6.682 1.00 56.59 96 LEU A CA 1
ATOM 735 C C . LEU A 1 96 ? 16.344 -0.662 -5.958 1.00 56.59 96 LEU A C 1
ATOM 737 O O . LEU A 1 96 ? 15.589 -0.309 -5.061 1.00 56.59 96 LEU A O 1
ATOM 741 N N . LEU A 1 97 ? 16.447 -1.937 -6.340 1.00 53.41 97 LEU A N 1
ATOM 742 C CA . LEU A 1 97 ? 15.625 -3.029 -5.800 1.00 53.41 97 LEU A CA 1
ATOM 743 C C . LEU A 1 97 ? 16.333 -3.830 -4.695 1.00 53.41 97 LEU A C 1
ATOM 745 O O . LEU A 1 97 ? 15.799 -4.823 -4.212 1.00 53.41 97 LEU A O 1
ATOM 749 N N . ARG A 1 98 ? 17.542 -3.417 -4.289 1.00 48.19 98 ARG A N 1
ATOM 750 C CA . ARG A 1 98 ? 18.324 -4.040 -3.206 1.00 48.19 98 ARG A CA 1
ATOM 751 C C . ARG A 1 98 ? 18.486 -3.116 -2.001 1.00 48.19 98 ARG A C 1
ATOM 753 O O . ARG A 1 98 ? 19.440 -3.231 -1.230 1.00 48.19 98 ARG A O 1
ATOM 760 N N . LEU A 1 99 ? 17.545 -2.196 -1.834 1.00 51.19 99 LEU A N 1
ATOM 761 C CA . LEU A 1 99 ? 17.410 -1.428 -0.612 1.00 51.19 99 LEU A CA 1
ATOM 762 C C . LEU A 1 99 ? 16.816 -2.340 0.461 1.00 51.19 99 LEU A C 1
ATOM 764 O O . LEU A 1 99 ? 15.767 -2.938 0.262 1.00 51.19 99 LEU A O 1
ATOM 768 N N . LEU A 1 100 ? 17.494 -2.377 1.610 1.00 44.88 100 LEU A N 1
ATOM 769 C CA . LEU A 1 100 ? 17.113 -3.046 2.862 1.00 44.88 100 LEU A CA 1
ATOM 770 C C . LEU A 1 100 ? 17.689 -4.452 3.071 1.00 44.88 100 LEU A C 1
ATOM 772 O O . LEU A 1 100 ? 16.974 -5.430 3.262 1.00 44.88 100 LEU A O 1
ATOM 776 N N . SER A 1 101 ? 19.018 -4.525 3.189 1.00 40.69 101 SER A N 1
ATOM 777 C CA . SER A 1 101 ? 19.642 -5.618 3.942 1.00 40.69 101 SER A CA 1
ATOM 778 C C . SER A 1 101 ? 20.657 -5.201 5.011 1.00 40.69 101 SER A C 1
ATOM 780 O O . SER A 1 101 ? 21.350 -6.110 5.440 1.00 40.69 101 SER A O 1
ATOM 782 N N . ASN A 1 102 ? 20.797 -3.910 5.403 1.00 36.50 102 ASN A N 1
ATOM 783 C CA . ASN A 1 102 ? 21.469 -3.438 6.656 1.00 36.50 102 ASN A CA 1
ATOM 784 C C . ASN A 1 102 ? 21.901 -1.940 6.704 1.00 36.50 102 ASN A C 1
ATOM 786 O O . ASN A 1 102 ? 22.837 -1.606 7.432 1.00 36.50 102 ASN A O 1
ATOM 790 N N . ARG A 1 103 ? 21.288 -0.990 5.978 1.00 36.34 103 ARG A N 1
ATOM 791 C CA . ARG A 1 103 ? 21.634 0.445 6.136 1.00 36.34 103 ARG A CA 1
ATOM 792 C C . ARG A 1 103 ? 20.410 1.354 6.167 1.00 36.34 103 ARG A C 1
ATOM 794 O O . ARG A 1 103 ? 19.433 1.097 5.471 1.00 36.34 103 ARG A O 1
ATOM 801 N N . ALA A 1 104 ? 20.493 2.396 6.998 1.00 37.97 104 ALA A N 1
ATOM 802 C CA . ALA A 1 104 ? 19.565 3.518 6.994 1.00 37.97 104 ALA A CA 1
ATOM 803 C C . ALA A 1 104 ? 19.628 4.212 5.628 1.00 37.97 104 ALA A C 1
ATOM 805 O O . ALA A 1 104 ? 20.718 4.497 5.133 1.00 37.97 104 ALA A O 1
ATOM 806 N N . ILE A 1 105 ? 18.466 4.443 5.025 1.00 44.03 105 ILE A N 1
ATOM 807 C CA . ILE A 1 105 ? 18.334 5.158 3.755 1.00 44.03 105 ILE A CA 1
ATOM 808 C C . ILE A 1 105 ? 18.579 6.645 4.040 1.00 44.03 105 ILE A C 1
ATOM 810 O O . ILE A 1 105 ? 17.925 7.213 4.917 1.00 44.03 105 ILE A O 1
ATOM 814 N N . SER A 1 106 ? 19.517 7.277 3.333 1.00 34.19 106 SER A N 1
ATOM 815 C CA . SER A 1 106 ? 19.639 8.736 3.338 1.00 34.19 106 SER A CA 1
ATOM 816 C C . SER A 1 106 ? 18.581 9.334 2.403 1.00 34.19 106 SER A C 1
ATOM 818 O O . SER A 1 106 ? 18.307 8.815 1.323 1.00 34.19 106 SER A O 1
ATOM 820 N N . MET A 1 107 ? 17.976 10.452 2.812 1.00 35.25 107 MET A N 1
ATOM 821 C CA . MET A 1 107 ? 16.937 11.168 2.049 1.00 35.25 107 MET A CA 1
ATOM 822 C C . MET A 1 107 ? 17.380 11.645 0.652 1.00 35.25 107 MET A C 1
ATOM 824 O O . MET A 1 107 ? 16.537 12.069 -0.132 1.00 35.25 107 MET A O 1
ATOM 828 N N . GLU A 1 108 ? 18.670 11.555 0.320 1.00 34.34 108 GLU A N 1
ATOM 829 C CA . GLU A 1 108 ? 19.233 11.959 -0.974 1.00 34.34 108 GLU A CA 1
ATOM 830 C C . GLU A 1 108 ? 19.090 10.886 -2.071 1.00 34.34 108 GLU A C 1
ATOM 832 O O . GLU A 1 108 ? 19.088 11.231 -3.248 1.00 34.34 108 GLU A O 1
ATOM 837 N N . GLU A 1 109 ? 18.893 9.607 -1.720 1.00 37.78 109 GLU A N 1
ATOM 838 C CA . GLU A 1 109 ? 18.685 8.506 -2.687 1.00 37.78 109 GLU A CA 1
ATOM 839 C C . GLU A 1 109 ? 17.192 8.237 -2.983 1.00 37.78 109 GLU A C 1
ATOM 841 O O . GLU A 1 109 ? 16.839 7.537 -3.932 1.00 37.78 109 GLU A O 1
ATOM 846 N N . ALA A 1 110 ? 16.297 8.826 -2.187 1.00 37.94 110 ALA A N 1
ATOM 847 C CA . ALA A 1 110 ? 14.844 8.712 -2.297 1.00 37.94 110 ALA A CA 1
ATOM 848 C C . ALA A 1 110 ? 14.119 9.585 -3.362 1.00 37.94 110 ALA A C 1
ATOM 850 O O . ALA A 1 110 ? 12.974 9.243 -3.672 1.00 37.94 110 ALA A O 1
ATOM 851 N N . PRO A 1 111 ? 14.677 10.676 -3.949 1.00 35.94 111 PRO A N 1
ATOM 852 C CA . PRO A 1 111 ? 13.871 11.605 -4.750 1.00 35.94 111 PRO A CA 1
ATOM 853 C C . PRO A 1 111 ? 13.309 11.035 -6.061 1.00 35.94 111 PRO A C 1
ATOM 855 O O . PRO A 1 111 ? 12.332 11.565 -6.580 1.00 35.94 111 PRO A O 1
ATOM 858 N N . LEU A 1 112 ? 13.885 9.954 -6.592 1.00 39.16 112 LEU A N 1
ATOM 859 C CA . LEU A 1 112 ? 13.401 9.282 -7.810 1.00 39.16 112 LEU A CA 1
ATOM 860 C C . LEU A 1 112 ? 12.365 8.178 -7.527 1.00 39.16 112 LEU A C 1
ATOM 862 O O . LEU A 1 112 ? 11.797 7.616 -8.458 1.00 39.16 112 LEU A O 1
ATOM 866 N N . MET A 1 113 ? 12.103 7.880 -6.249 1.00 49.56 113 MET A N 1
ATOM 867 C CA . MET A 1 113 ? 11.267 6.767 -5.780 1.00 49.56 113 MET A CA 1
ATOM 868 C C . MET A 1 113 ? 10.139 7.254 -4.854 1.00 49.56 113 MET A C 1
ATOM 870 O O . MET A 1 113 ? 9.744 6.569 -3.910 1.00 49.56 113 MET A O 1
ATOM 874 N N . ILE A 1 114 ? 9.639 8.475 -5.059 1.00 47.19 114 ILE A N 1
ATOM 875 C CA . ILE A 1 114 ? 8.637 9.058 -4.162 1.00 47.19 114 ILE A CA 1
ATOM 876 C C . ILE A 1 114 ? 7.248 8.506 -4.513 1.00 47.19 114 ILE A C 1
ATOM 878 O O . ILE A 1 114 ? 6.524 9.081 -5.315 1.00 47.19 114 ILE A O 1
ATOM 882 N N . ARG A 1 115 ? 6.845 7.417 -3.848 1.00 58.81 115 ARG A N 1
ATOM 883 C CA . ARG A 1 115 ? 5.426 7.076 -3.626 1.00 58.81 115 ARG A CA 1
ATOM 884 C C . ARG A 1 115 ? 4.910 7.920 -2.458 1.00 58.81 115 ARG A C 1
ATOM 886 O O . ARG A 1 115 ? 4.733 7.430 -1.343 1.00 58.81 115 ARG A O 1
ATOM 893 N N . GLY A 1 116 ? 4.829 9.228 -2.675 1.00 45.53 116 GLY A N 1
ATOM 894 C CA . GLY A 1 116 ? 4.548 10.214 -1.635 1.00 45.53 116 GLY A CA 1
ATOM 895 C C . GLY A 1 116 ? 3.084 10.648 -1.646 1.00 45.53 116 GLY A C 1
ATOM 896 O O . GLY A 1 116 ? 2.528 10.866 -2.723 1.00 45.53 116 GLY A O 1
ATOM 897 N N . PRO A 1 117 ? 2.448 10.823 -0.475 1.00 44.94 117 PRO A N 1
ATOM 898 C CA . PRO A 1 117 ? 1.108 11.379 -0.424 1.00 44.94 117 PRO A CA 1
ATOM 899 C C . PRO A 1 117 ? 1.106 12.832 -0.920 1.00 44.94 117 PRO A C 1
ATOM 901 O O . PRO A 1 117 ? 1.859 13.675 -0.438 1.00 44.94 117 PRO A O 1
ATOM 904 N N . SER A 1 118 ? 0.208 13.127 -1.852 1.00 38.12 118 SER A N 1
ATOM 905 C CA . SER A 1 118 ? -0.266 14.468 -2.182 1.00 38.12 118 SER A CA 1
ATOM 906 C C . SER A 1 118 ? -1.470 14.801 -1.294 1.00 38.12 118 SER A C 1
ATOM 908 O O . SER A 1 118 ? -2.482 14.097 -1.270 1.00 38.12 118 SER A O 1
ATOM 910 N N . LEU A 1 119 ? -1.374 15.877 -0.517 1.00 34.66 119 LEU A N 1
ATOM 911 C CA . LEU A 1 119 ? -2.482 16.300 0.334 1.00 34.66 119 LEU A CA 1
ATOM 912 C C . LEU A 1 119 ? -3.576 16.938 -0.530 1.00 34.66 119 LEU A C 1
ATOM 914 O O . LEU A 1 119 ? -3.332 17.954 -1.178 1.00 34.66 119 LEU A O 1
ATOM 918 N N . LEU A 1 120 ? -4.782 16.370 -0.499 1.00 39.59 120 LEU A N 1
ATOM 919 C CA . LEU A 1 120 ? -5.971 16.981 -1.082 1.00 39.59 120 LEU A CA 1
ATOM 920 C C . LEU A 1 120 ? -6.942 17.324 0.049 1.00 39.59 120 LEU A C 1
ATOM 922 O O . LEU A 1 120 ? -7.604 16.452 0.605 1.00 39.59 120 LEU A O 1
ATOM 926 N N . LEU A 1 121 ? -7.025 18.606 0.399 1.00 34.53 121 LEU A N 1
ATOM 927 C CA . LEU A 1 121 ? -8.036 19.092 1.333 1.00 34.53 121 LEU A CA 1
ATOM 928 C C . LEU A 1 121 ? -9.362 19.232 0.585 1.00 34.53 121 LEU A C 1
ATOM 930 O O . LEU A 1 121 ? -9.535 20.150 -0.213 1.00 34.53 121 LEU A O 1
ATOM 934 N N . TYR A 1 122 ? -10.286 18.310 0.840 1.00 34.69 122 TYR A N 1
ATOM 935 C CA . TYR A 1 122 ? -11.681 18.467 0.452 1.00 34.69 122 TYR A CA 1
ATOM 936 C C . TYR A 1 122 ? -12.437 19.054 1.647 1.00 34.69 122 TYR A C 1
ATOM 938 O O . TYR A 1 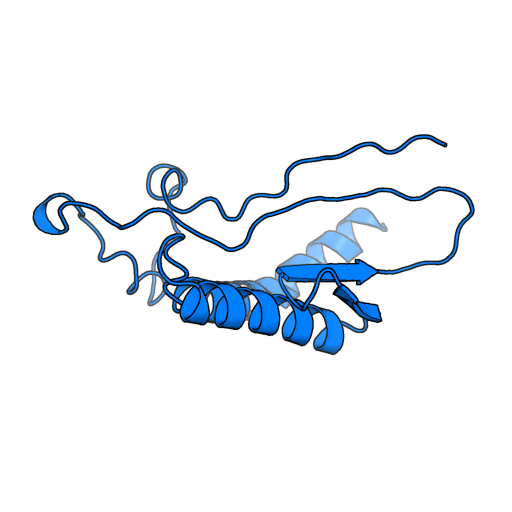122 ? -12.593 18.387 2.666 1.00 34.69 122 TYR A O 1
ATOM 946 N N . MET A 1 123 ? -12.850 20.318 1.544 1.00 27.77 123 MET A N 1
ATOM 947 C CA . MET A 1 123 ? -13.784 20.935 2.488 1.00 27.77 123 MET A CA 1
ATOM 948 C C . MET A 1 123 ? -15.164 20.956 1.813 1.00 27.77 123 MET A C 1
ATOM 950 O O . MET A 1 123 ? -15.234 21.458 0.687 1.00 27.77 123 MET A O 1
ATOM 954 N N . PRO A 1 124 ? -16.208 20.363 2.423 1.00 39.09 124 PRO A N 1
ATOM 955 C CA . PRO A 1 124 ? -17.564 20.374 1.873 1.00 39.09 124 PRO A CA 1
ATOM 956 C C . PRO A 1 124 ? -18.173 21.781 1.817 1.00 39.09 124 PRO A C 1
ATOM 958 O O . PRO A 1 124 ? -17.785 22.639 2.645 1.00 39.09 124 PRO A O 1
#

Organism: NCBI:txid2697030

Radius of gyration: 16.63 Å; chains: 1; bounding box: 45×27×46 Å

Foldseek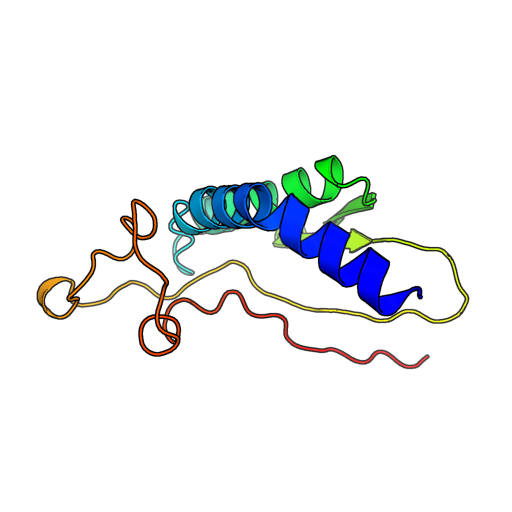 3Di:
DVVVVVVVVVVVCVVVVVVLVLVLQLQQQAPVPVVSQLVSLVSVQVVLVVVVWDWDADPVRNDIDTDDDDDPDDWDWDWGSHFHDPPDQVPDPDRSSPPDPDDDDDPVNCPRPDRDIDGDDDDD

Secondary structure (DSSP, 8-state):
-HHHHHHHHHHHTHHHHHHHHHHHHTS--BTT-HHHHHHHHHHHHHHHHHTT-EEEEETTTTEEEEE----SS--EEE----B-----GGG-SS-TT---SS-PPPTTT-TTS--PPEEE----

pLDDT: mean 79.58, std 22.23, range [27.77, 97.94]

Sequence (124 aa):
MYREKLTQYIDNKQSEMLKNLADFIQIPSISENKNQVSEALNYALNLGKSLGFKVSLVLDGQVGVIEMGGGQETLGILSHVDVVAPGDMDKWMTPLLRLLSNRAISMEEAPLMIRGPSLLLYMP

=== Feature glossary ===
Feature key, reading from the visual/contextual features back to the raw sequence:

Rendered structure images. Structure images are PyMOL renders from six orthogonal camera directions. Cartoon representation draws helices as coils and strands as arrows; sticks shows the backbone as bonds; surface shows the solvent-excluded envelope. Rainbow coloring maps sequence position to hue (blue→red, N→C); chain coloring assigns a distinct color per polypeptide.

Contact-map, Ramachandran, and PAE plots. Three diagnostic plots accompany the record. The Cα contact map visualizes the tertiary structure as a 2D adjacency matrix (8 Å cutoff, sequence-local contacts suppressed). The Ramachandran plot shows the distribution of backbone (φ, ψ) torsions, with points in the α and β basins reflecting secondary structure content. The PAE plot shows AlphaFold's inter-residue confidence as a color matrix.

InterPro / GO / CATH / organism. The annotation block draws on four external resources. InterPro: which protein families and domains the sequence belongs to. GO: standardized terms for what the protein does, what process it participates in, and where in the cell it acts. CATH: which structural fold it has in the CATH hierarchy. Organism: the species of origin.

Nearest PDB structures. Structural nearest neighbors (via Foldseek easy-search vs the PDB). Reported per hit: target PDB id, E-value, and alignment TM-score. A TM-score above ~0.5 is the conventional threshold for 'same fold'.

Predicted aligned error. Predicted aligned error is AlphaFold's pairwise confidence. Unlike pLDDT (per-residue), PAE is per-residue-pair and captures whether two parts of the structure are correctly placed relative to each other. Units are ångströms of expected positional error.

Solvent-accessible surface area. SASA measures how much of the protein is reachable by solvent. It is computed by rolling a water-sized probe over the atomic surface and summing the exposed area (Å²). Per-residue SASA distinguishes core (buried, low SASA) from surface (exposed, high SASA) residues; total SASA is a whole-molecule size measure.

B-factor. Crystallographic B-factors measure how much each atom's electron density is smeared out, in Å². They rise in mobile loops and surface residues and fall in the buried interior. In AlphaFold models this column is repurposed to hold pLDDT instead.

pLDDT. For AlphaFold models, the B-factor field carries pLDDT — the model's own estimate of local accuracy on a 0–100 scale. Regions with pLDDT<50 should be treated as essentially unmodeled; they often correspond to intrinsically disordered segments.

Backbone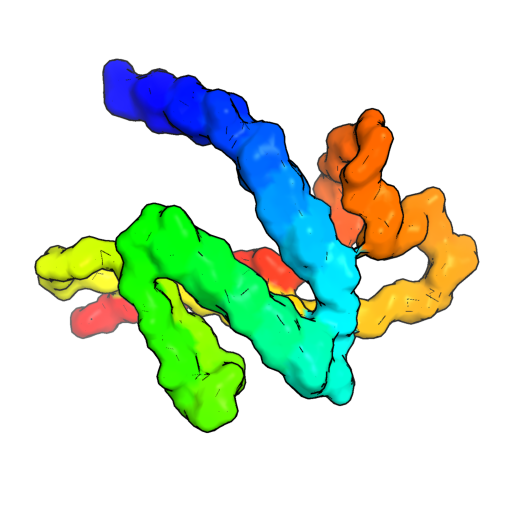 torsions (φ/ψ). φ (phi) and ψ (psi) are the two rotatable backbone dihedrals per residue: φ is the C(i-1)–N–Cα–C torsion, ψ is the N–Cα–C–N(i+1) torsion, both in degrees on (−180°, 180°]. α-helical residues cluster near (−60°, −45°); β-strand residues near (−120°, +130°). A Ramachandran plot is simply a scatter of (φ, ψ) for every residue.

Radius of gyration, Cα contacts, bounding box. Radius of gyration (Rg) is the root-mean-square distance of Cα atoms from their centroid — a single number for overall size and compactness. A globular domain of N residues has Rg ≈ 2.2·N^0.38 Å; an extended or disordered chain has a much larger Rg. The Cα contact count is the number of residue pairs whose Cα atoms are within 8 Å and are more than four positions apart in sequence — a standard proxy for tertiary packing density. The bounding box is the smallest axis-aligned box enclosing all Cα atoms.

Secondary structure (3-state, P-SEA). Three-state secondary structure (P-SEA) collapses the eight DSSP classes into helix (a), strand (b), and coil (c). P-SEA assigns these from Cα geometry alone — distances and angles — without requiring backbone oxygens, so it works on any Cα trace.

Secondary structure (8-state, DSSP). Secondary structure is the local, repeating backbone conformation. DSSP classifies it into eight states by reading the hydrogen-bond network: three helix types (H, G, I), two β types (E, B), two non-regular types (T, S), and unstructured coil (-).

Foldseek 3Di. The Foldseek 3Di string encodes local tertiary geometry as a 20-letter alphabet — one character per residue — derived from the relative positions of nearby Cα atoms. Unlike the amino-acid sequence, 3Di is a direct function of the 3D structure, so two proteins with the same fold have similar 3Di strings even at low sequence identity.

mmCIF coordinates. Structure coordinates are given as an mmCIF _atom_site loop: one row per atom with element, residue name, chain id, sequence number, and x/y/z position in Å. Only the four main-chain atoms per residue are included here; side chains are omitted to keep the record compact.

Sequence. This is the polypeptide sequence — one letter per residue, N-terminus first. Length ranges from a few dozen residues for small domains to over a thousand for large multi-domain proteins.